Protein AF-A0A953NYP6-F1 (afdb_monomer_lite)

Structure (mmCIF, N/CA/C/O backbone):
data_AF-A0A953NYP6-F1
#
_entry.id   AF-A0A953NYP6-F1
#
loop_
_atom_site.group_PDB
_atom_site.id
_atom_site.type_symbol
_atom_site.label_atom_id
_atom_site.label_alt_id
_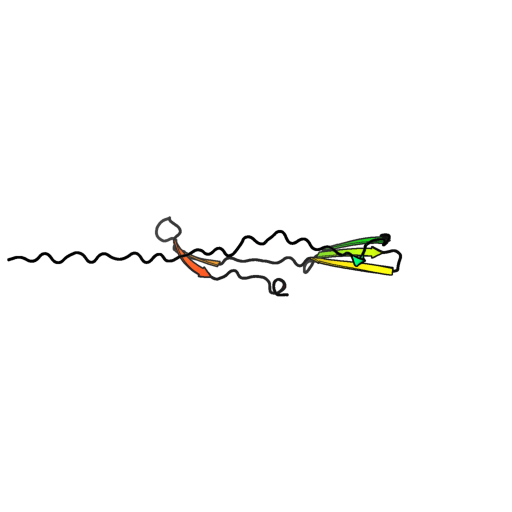atom_site.label_comp_id
_atom_site.label_asym_id
_atom_site.label_entity_id
_atom_site.label_seq_id
_atom_site.pdbx_PDB_ins_code
_atom_site.Cartn_x
_atom_site.Cartn_y
_atom_site.Cartn_z
_atom_site.occupancy
_atom_site.B_iso_or_equiv
_atom_site.auth_seq_id
_atom_site.auth_comp_id
_atom_site.auth_asym_id
_atom_site.auth_atom_id
_atom_site.pdbx_PDB_model_num
ATOM 1 N N . MET A 1 1 ? 9.246 -8.738 -80.384 1.00 42.97 1 MET A N 1
ATOM 2 C CA . MET A 1 1 ? 8.866 -9.414 -79.122 1.00 42.97 1 MET A CA 1
ATOM 3 C C . MET A 1 1 ? 10.032 -9.374 -78.139 1.00 42.97 1 MET A C 1
ATOM 5 O O . MET A 1 1 ? 11.006 -10.079 -78.353 1.00 42.97 1 MET A O 1
ATOM 9 N N . LYS A 1 2 ? 9.961 -8.555 -77.084 1.00 40.06 2 LYS A N 1
ATOM 10 C CA . LYS A 1 2 ? 10.811 -8.684 -75.887 1.00 40.06 2 LYS A CA 1
ATOM 11 C C . LYS A 1 2 ? 9.932 -8.373 -74.677 1.00 40.06 2 LYS A C 1
ATOM 13 O O . LYS A 1 2 ? 9.532 -7.232 -74.483 1.00 40.06 2 LYS A O 1
ATOM 18 N N . GLN A 1 3 ? 9.542 -9.415 -73.948 1.00 42.34 3 GLN A N 1
ATOM 19 C CA . GLN A 1 3 ? 8.678 -9.322 -72.773 1.00 42.34 3 GLN A CA 1
ATOM 20 C C . GLN A 1 3 ? 9.493 -8.810 -71.576 1.00 42.34 3 GLN A C 1
ATOM 22 O O . GLN A 1 3 ? 10.457 -9.451 -71.160 1.00 42.34 3 GLN A O 1
ATOM 27 N N . GLN A 1 4 ? 9.110 -7.657 -71.023 1.00 40.81 4 GLN A N 1
ATOM 28 C CA . GLN A 1 4 ? 9.570 -7.193 -69.713 1.00 40.81 4 GLN A CA 1
ATOM 29 C C . GLN A 1 4 ? 8.833 -7.979 -68.621 1.00 40.81 4 GLN A C 1
ATOM 31 O O . GLN A 1 4 ? 7.605 -8.004 -68.573 1.00 40.81 4 GLN A O 1
ATOM 36 N N . ARG A 1 5 ? 9.591 -8.638 -67.741 1.00 44.00 5 ARG A N 1
ATOM 37 C CA . ARG A 1 5 ? 9.066 -9.295 -66.535 1.00 44.00 5 ARG A CA 1
ATOM 38 C C . ARG A 1 5 ? 8.687 -8.222 -65.504 1.00 44.00 5 ARG A C 1
ATOM 40 O O . ARG A 1 5 ? 9.540 -7.386 -65.208 1.00 44.00 5 ARG A O 1
ATOM 47 N N . PRO A 1 6 ? 7.478 -8.230 -64.917 1.00 42.00 6 PRO A N 1
ATOM 48 C CA . PRO A 1 6 ? 7.120 -7.229 -63.923 1.00 42.00 6 PRO A CA 1
ATOM 49 C C . PRO A 1 6 ? 7.855 -7.495 -62.603 1.00 42.00 6 PRO A C 1
ATOM 51 O O . PRO A 1 6 ? 7.933 -8.630 -62.125 1.00 42.00 6 PRO A O 1
ATOM 54 N N . ALA A 1 7 ? 8.390 -6.428 -62.009 1.00 50.34 7 ALA A N 1
ATOM 55 C CA . ALA A 1 7 ? 8.9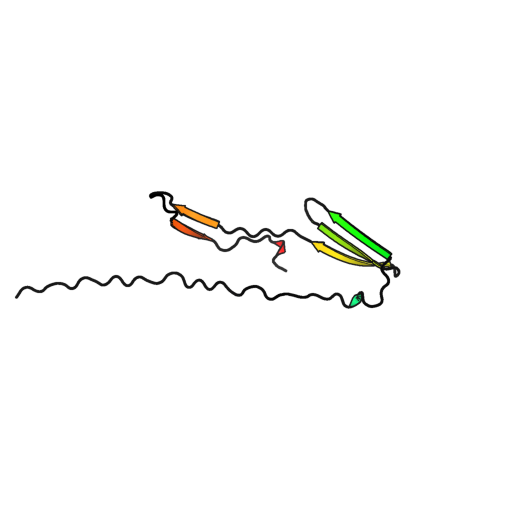80 -6.453 -60.680 1.00 50.34 7 ALA A CA 1
ATOM 56 C C . ALA A 1 7 ? 7.923 -6.881 -59.647 1.00 50.34 7 ALA A C 1
ATOM 58 O O . ALA A 1 7 ? 6.837 -6.309 -59.549 1.00 50.34 7 ALA A O 1
ATOM 59 N N . ARG A 1 8 ? 8.238 -7.929 -58.884 1.00 42.25 8 ARG A N 1
ATOM 60 C CA . ARG A 1 8 ? 7.348 -8.527 -57.887 1.00 42.25 8 ARG A CA 1
ATOM 61 C C . ARG A 1 8 ? 7.205 -7.558 -56.708 1.00 42.25 8 ARG A C 1
ATOM 63 O O . ARG A 1 8 ? 8.140 -7.392 -55.931 1.00 42.25 8 ARG A O 1
ATOM 70 N N . ALA A 1 9 ? 6.044 -6.919 -56.577 1.00 47.72 9 ALA A N 1
ATOM 71 C CA . ALA A 1 9 ? 5.733 -6.042 -55.452 1.00 47.72 9 ALA A CA 1
ATOM 72 C C . ALA A 1 9 ? 5.817 -6.821 -54.126 1.00 47.72 9 ALA A C 1
ATOM 74 O O . ALA A 1 9 ? 4.994 -7.696 -53.841 1.00 47.72 9 ALA A O 1
ATOM 75 N N . ILE A 1 10 ? 6.825 -6.512 -53.309 1.00 49.50 10 ILE A N 1
ATOM 76 C CA . ILE A 1 10 ? 6.960 -7.053 -51.956 1.00 49.50 10 ILE A CA 1
ATOM 77 C C . ILE A 1 10 ? 5.897 -6.366 -51.094 1.00 49.50 10 ILE A C 1
ATOM 79 O O . ILE A 1 10 ? 6.073 -5.233 -50.648 1.00 49.50 10 ILE A O 1
ATOM 83 N N . LYS A 1 11 ? 4.770 -7.050 -50.861 1.00 43.69 11 LYS A N 1
ATOM 84 C CA . LYS A 1 11 ? 3.775 -6.637 -49.863 1.00 43.69 11 LYS A CA 1
ATOM 85 C C . LYS A 1 11 ? 4.446 -6.637 -48.488 1.00 43.69 11 LYS A C 1
ATOM 87 O O . LYS A 1 11 ? 4.617 -7.691 -47.875 1.00 43.69 11 LYS A O 1
ATOM 92 N N . ARG A 1 12 ? 4.832 -5.452 -48.006 1.00 45.25 12 ARG A N 1
ATOM 93 C CA . ARG A 1 12 ? 5.259 -5.231 -46.620 1.00 45.25 12 ARG A CA 1
ATOM 94 C C . ARG A 1 12 ? 4.103 -5.627 -45.701 1.00 45.25 12 ARG A C 1
ATOM 96 O O . ARG A 1 12 ? 3.093 -4.940 -45.601 1.00 45.25 12 ARG A O 1
ATOM 103 N N . ARG A 1 13 ? 4.231 -6.801 -45.088 1.00 44.03 13 ARG A N 1
ATOM 104 C CA . ARG A 1 13 ? 3.293 -7.338 -44.105 1.00 44.03 13 ARG A CA 1
ATOM 105 C C . ARG A 1 13 ? 3.416 -6.477 -42.847 1.00 44.03 13 ARG A C 1
ATOM 107 O O . ARG A 1 13 ? 4.429 -6.569 -42.161 1.00 44.03 13 ARG A O 1
ATOM 114 N N . ASN A 1 14 ? 2.405 -5.654 -42.567 1.00 46.66 14 ASN A N 1
ATOM 115 C CA . ASN A 1 14 ? 2.261 -4.928 -41.304 1.00 46.66 14 ASN A CA 1
ATOM 116 C C . ASN A 1 14 ? 2.271 -5.925 -40.127 1.00 46.66 14 ASN A C 1
ATOM 118 O O . ASN A 1 14 ? 1.248 -6.508 -39.776 1.00 46.66 14 ASN A O 1
ATOM 122 N N . ARG A 1 15 ? 3.450 -6.152 -39.542 1.00 44.88 15 ARG A N 1
ATOM 123 C CA . ARG A 1 15 ? 3.643 -6.581 -38.152 1.00 44.88 15 ARG A CA 1
ATOM 124 C C . ARG A 1 15 ? 3.985 -5.278 -37.431 1.00 44.88 15 ARG A C 1
ATOM 126 O O . ARG A 1 15 ? 5.056 -4.749 -37.662 1.00 44.88 15 ARG A O 1
ATOM 133 N N . SER A 1 16 ? 3.083 -4.632 -36.719 1.00 38.09 16 SER A N 1
ATOM 134 C CA . SER A 1 16 ? 2.500 -5.117 -35.480 1.00 38.09 16 SER A CA 1
ATOM 135 C C . SER A 1 16 ? 1.237 -4.305 -35.208 1.00 38.09 16 SER A C 1
ATOM 137 O O . SER A 1 16 ? 1.290 -3.095 -35.002 1.00 38.09 16 SER A O 1
ATOM 139 N N . ALA A 1 17 ? 0.084 -4.969 -35.173 1.00 40.56 17 ALA A N 1
ATOM 140 C CA . ALA A 1 17 ? -1.053 -4.426 -34.450 1.00 40.56 17 ALA A CA 1
ATOM 141 C C . ALA A 1 17 ? -0.655 -4.396 -32.967 1.00 40.56 17 ALA A C 1
ATOM 143 O O . ALA A 1 17 ? -0.782 -5.387 -32.249 1.00 40.56 17 ALA A O 1
ATOM 144 N N . LEU A 1 18 ? -0.087 -3.270 -32.534 1.00 39.09 18 LEU A N 1
ATOM 145 C CA . LEU A 1 18 ? 0.078 -2.914 -31.134 1.00 39.09 18 LEU A CA 1
ATOM 146 C C . LEU A 1 18 ? -1.319 -2.685 -30.557 1.00 39.09 18 LEU A C 1
ATOM 148 O O . LEU A 1 18 ? -1.770 -1.563 -30.356 1.00 39.09 18 LEU A O 1
ATOM 152 N N . THR A 1 19 ? -2.034 -3.771 -30.281 1.00 41.62 19 THR A N 1
ATOM 153 C CA . THR A 1 19 ? -3.108 -3.736 -29.294 1.00 41.62 19 THR A CA 1
ATOM 154 C C . THR A 1 19 ? -2.452 -3.605 -27.928 1.00 41.62 19 THR A C 1
ATOM 156 O O . THR A 1 19 ? -2.260 -4.590 -27.215 1.00 41.62 19 THR A O 1
ATOM 159 N N . LEU A 1 20 ? -2.088 -2.374 -27.565 1.00 42.34 20 LEU A N 1
ATOM 160 C CA . LEU A 1 20 ? -1.894 -2.004 -26.173 1.00 42.34 20 LEU A CA 1
ATOM 161 C C . LEU A 1 20 ? -3.268 -2.151 -25.509 1.00 42.34 20 LEU A C 1
ATOM 163 O O . LEU A 1 20 ? -4.136 -1.283 -25.602 1.00 42.34 20 LEU A O 1
ATOM 167 N N . ARG A 1 21 ? -3.528 -3.337 -24.954 1.00 45.16 21 ARG A N 1
ATOM 168 C CA . ARG A 1 21 ? -4.774 -3.638 -24.253 1.00 45.16 21 ARG A CA 1
ATOM 169 C C . ARG A 1 21 ? -4.903 -2.675 -23.071 1.00 45.16 21 ARG A C 1
ATOM 171 O O . ARG A 1 21 ? -4.145 -2.795 -22.120 1.00 45.16 21 ARG A O 1
ATOM 178 N N . LYS A 1 22 ? -5.874 -1.760 -23.196 1.00 44.25 22 LYS A N 1
ATOM 179 C CA . LYS A 1 22 ? -6.567 -0.963 -22.169 1.00 44.25 22 LYS A CA 1
ATOM 180 C C . LYS A 1 22 ? -5.690 -0.458 -21.017 1.00 44.25 22 LYS A C 1
ATOM 182 O O . LYS A 1 22 ? -5.370 -1.205 -20.098 1.00 44.25 22 LYS A O 1
ATOM 187 N N . ALA A 1 23 ? -5.448 0.855 -21.018 1.00 49.94 23 ALA A N 1
ATOM 188 C CA . ALA A 1 23 ? -5.178 1.615 -19.802 1.00 49.94 23 ALA A CA 1
ATOM 189 C C . ALA A 1 23 ? -6.111 1.118 -18.682 1.00 49.94 23 ALA A C 1
ATOM 191 O O . ALA A 1 23 ? -7.333 1.054 -18.864 1.00 49.94 23 ALA A O 1
ATOM 192 N N . ARG A 1 24 ? -5.514 0.649 -17.582 1.00 55.97 24 ARG A N 1
ATOM 193 C CA . ARG A 1 24 ? -6.240 0.109 -16.432 1.00 55.97 24 ARG A CA 1
ATOM 194 C C . ARG A 1 24 ? -7.185 1.196 -15.923 1.00 55.97 24 ARG A C 1
ATOM 196 O O . ARG A 1 24 ? -6.773 2.339 -15.757 1.00 55.97 24 ARG A O 1
ATOM 203 N N . ARG A 1 25 ? -8.461 0.846 -15.755 1.00 59.44 25 ARG A N 1
ATOM 204 C CA . ARG A 1 25 ? -9.462 1.723 -15.136 1.00 59.44 25 ARG A 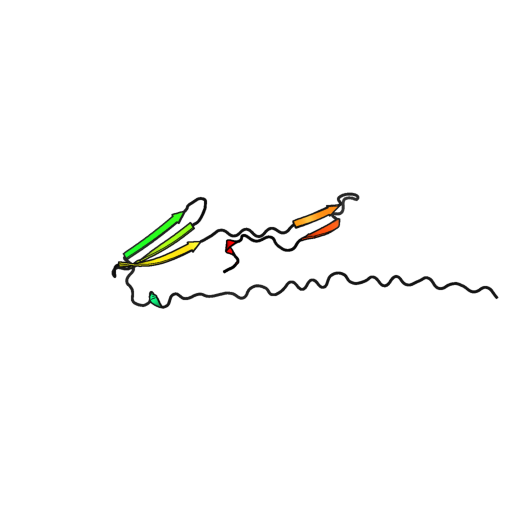CA 1
ATOM 205 C C . ARG A 1 25 ? -8.959 2.112 -13.743 1.00 59.44 25 ARG A C 1
ATOM 207 O O . ARG A 1 25 ? -8.415 1.249 -13.062 1.00 59.44 25 ARG A O 1
ATOM 214 N N . ASP A 1 26 ? -9.165 3.366 -13.346 1.00 64.75 26 ASP A N 1
ATOM 215 C CA . ASP A 1 26 ? -9.103 3.781 -11.940 1.00 64.75 26 ASP A CA 1
ATOM 216 C C . ASP A 1 26 ? -9.964 2.797 -11.127 1.00 64.75 26 ASP A C 1
ATOM 218 O O . ASP A 1 26 ? -11.174 2.695 -11.352 1.00 64.75 26 ASP A O 1
ATOM 222 N N . GLN A 1 27 ? -9.327 1.969 -10.298 1.00 67.12 27 GLN A N 1
ATOM 223 C CA . GLN A 1 27 ? -10.010 1.007 -9.438 1.00 67.12 27 GLN A CA 1
ATOM 224 C C . GLN A 1 27 ? -10.091 1.618 -8.047 1.00 67.12 27 GLN A C 1
ATOM 226 O O . GLN A 1 27 ? -9.082 1.775 -7.367 1.00 67.12 27 GLN A O 1
ATOM 231 N N . ARG A 1 28 ? -11.311 1.955 -7.630 1.00 76.88 28 ARG A N 1
ATOM 232 C CA . ARG A 1 28 ? -11.601 2.399 -6.268 1.00 76.88 28 ARG A CA 1
ATOM 233 C C . ARG A 1 28 ? -12.097 1.211 -5.463 1.00 76.88 28 ARG A C 1
ATOM 235 O O . ARG A 1 28 ? -13.013 0.515 -5.898 1.00 76.88 28 ARG A O 1
ATOM 242 N N . VAL A 1 29 ? -11.485 0.994 -4.305 1.00 81.31 29 VAL A N 1
ATOM 243 C CA . VAL A 1 29 ? -11.879 -0.037 -3.344 1.00 81.31 29 VAL A CA 1
ATOM 244 C C . VAL A 1 29 ? -12.259 0.665 -2.048 1.00 81.31 29 VAL A C 1
ATOM 246 O O . VAL A 1 29 ? -11.492 1.474 -1.531 1.00 81.31 29 VAL A O 1
ATOM 249 N N . GLU A 1 30 ? -13.455 0.375 -1.545 1.00 87.56 30 GLU A N 1
ATOM 250 C CA . GLU A 1 30 ? -13.969 0.915 -0.288 1.00 87.56 30 GLU A CA 1
ATOM 251 C C . GLU A 1 30 ? -14.096 -0.203 0.750 1.00 87.56 30 GLU A C 1
ATOM 253 O O . GLU A 1 30 ? -14.554 -1.303 0.443 1.00 87.56 30 GLU A O 1
ATOM 258 N N . PHE A 1 31 ? -13.735 0.094 1.998 1.00 91.81 31 PHE A N 1
ATOM 259 C CA . PHE A 1 31 ? -13.811 -0.845 3.120 1.00 91.81 31 PHE A CA 1
ATOM 260 C C . PHE A 1 31 ? -15.000 -0.487 4.017 1.00 91.81 31 PHE A C 1
ATOM 262 O O . PHE A 1 31 ? -14.831 0.058 5.105 1.00 91.81 31 PHE A O 1
ATOM 269 N N . SER A 1 32 ? -16.230 -0.743 3.561 1.00 92.75 32 SER A N 1
ATOM 270 C CA . SER A 1 32 ? -17.456 -0.285 4.241 1.00 92.75 32 SER A CA 1
ATOM 271 C C . SER A 1 32 ? -17.601 -0.781 5.687 1.00 92.75 32 SER A C 1
ATOM 273 O O . SER A 1 32 ? -18.288 -0.150 6.489 1.00 92.75 32 SER A O 1
ATOM 275 N N . GLN A 1 33 ? -16.936 -1.882 6.043 1.00 90.75 33 GLN A N 1
ATOM 276 C CA . GLN A 1 33 ? -16.937 -2.480 7.379 1.00 90.75 33 GLN A CA 1
ATOM 277 C C . GLN A 1 33 ? -16.324 -1.569 8.450 1.00 90.75 33 GLN A C 1
ATOM 279 O O . GLN A 1 33 ? -16.587 -1.787 9.631 1.00 90.75 33 GLN A O 1
ATOM 284 N N . VAL A 1 34 ? -15.532 -0.559 8.071 1.00 91.56 34 VAL A N 1
ATOM 285 C CA . VAL A 1 34 ? -14.922 0.394 9.017 1.00 91.56 34 VAL A CA 1
ATOM 286 C C . VAL A 1 34 ? -15.862 1.537 9.411 1.00 91.56 34 VAL A C 1
ATOM 288 O O . VAL A 1 34 ? -15.564 2.299 10.329 1.00 91.56 34 VAL A O 1
ATOM 291 N N . LYS A 1 35 ? -16.999 1.693 8.721 1.00 93.06 35 LYS A N 1
ATOM 292 C CA . LYS A 1 35 ? -17.922 2.808 8.943 1.00 93.06 35 LYS A CA 1
ATOM 293 C C . LYS A 1 35 ? -18.457 2.797 10.377 1.00 93.06 35 LYS A C 1
ATOM 295 O O . LYS A 1 35 ? -18.969 1.788 10.846 1.00 93.06 35 LYS A O 1
ATOM 300 N N . GLY A 1 36 ? -18.371 3.946 11.046 1.00 95.25 36 GLY A N 1
ATOM 301 C CA . GLY A 1 36 ? -18.822 4.106 12.430 1.00 95.25 36 GLY A CA 1
ATOM 302 C C . GLY A 1 36 ? -17.858 3.545 13.480 1.00 95.25 36 GLY A C 1
ATOM 303 O O . GLY A 1 36 ? -18.157 3.651 14.665 1.00 95.25 36 GLY A O 1
ATOM 304 N N . ARG A 1 37 ? -16.708 2.985 13.078 1.00 95.75 37 ARG A N 1
ATOM 305 C CA . ARG A 1 37 ? -15.661 2.575 14.019 1.00 95.75 37 ARG A CA 1
ATOM 306 C C . ARG A 1 37 ? -14.776 3.761 14.387 1.00 95.75 37 ARG A C 1
ATOM 308 O O . ARG A 1 37 ? -14.370 4.536 13.521 1.00 95.75 37 ARG A O 1
ATOM 315 N N . THR A 1 38 ? -14.436 3.864 15.667 1.00 97.88 38 THR A N 1
ATOM 316 C CA . THR A 1 38 ? -13.482 4.858 16.173 1.00 97.88 38 THR A CA 1
ATOM 317 C C . THR A 1 38 ? -12.070 4.300 16.080 1.00 97.88 38 THR A C 1
ATOM 319 O O . THR A 1 38 ? -11.796 3.225 16.614 1.00 97.88 38 THR A O 1
ATOM 322 N N . VAL A 1 39 ? -11.174 5.029 15.415 1.00 97.06 39 VAL A N 1
ATOM 323 C CA . VAL A 1 39 ? -9.755 4.665 15.319 1.00 97.06 39 VAL A CA 1
ATOM 324 C C . VAL A 1 39 ? -9.102 4.784 16.697 1.00 97.06 39 VAL A C 1
ATOM 326 O O . VAL A 1 39 ? -9.216 5.813 17.359 1.00 97.06 39 VAL A O 1
ATOM 329 N N . GLU A 1 40 ? -8.424 3.722 17.122 1.00 97.56 40 GLU A N 1
ATOM 330 C CA . GLU A 1 40 ? -7.571 3.688 18.313 1.00 97.56 40 GLU A CA 1
ATOM 331 C C . GLU A 1 40 ? -6.123 4.025 17.940 1.00 97.56 40 GLU A C 1
ATOM 333 O O . GLU A 1 40 ? -5.492 4.856 18.591 1.00 97.56 40 GLU A O 1
ATOM 338 N N . LYS A 1 41 ? -5.607 3.415 16.865 1.00 96.50 41 LYS A N 1
ATOM 339 C CA . LYS A 1 41 ? -4.205 3.542 16.451 1.00 96.50 41 LYS A CA 1
ATOM 340 C C . LYS A 1 41 ? -4.049 3.357 14.944 1.00 96.50 41 LYS A C 1
ATOM 342 O O . LYS A 1 41 ? -4.780 2.584 14.331 1.00 96.50 41 LYS A O 1
ATOM 347 N N . ILE A 1 42 ? -3.066 4.034 14.355 1.00 96.62 42 ILE A N 1
ATOM 348 C CA . ILE A 1 42 ? -2.583 3.748 12.999 1.00 96.62 42 ILE A CA 1
ATOM 349 C C . ILE A 1 42 ? -1.095 3.422 13.087 1.00 96.62 42 ILE A C 1
ATOM 351 O O . ILE A 1 42 ? -0.330 4.177 13.686 1.00 96.62 42 ILE A O 1
ATOM 355 N N . GLU A 1 43 ? -0.689 2.313 12.482 1.00 96.25 43 GLU A N 1
ATOM 356 C CA . GLU A 1 43 ? 0.705 1.889 12.381 1.00 96.25 43 GLU A CA 1
ATOM 357 C C . GLU A 1 43 ? 1.109 1.740 10.919 1.00 96.25 43 GLU A C 1
ATOM 359 O O . GLU A 1 43 ? 0.376 1.166 10.113 1.00 96.25 43 GLU A O 1
ATOM 364 N N . MET A 1 44 ? 2.302 2.229 10.588 1.00 92.56 44 MET A N 1
ATOM 365 C CA . MET A 1 44 ? 2.951 1.975 9.309 1.00 92.56 44 MET A CA 1
ATOM 366 C C . MET A 1 44 ? 4.176 1.105 9.560 1.00 92.56 44 MET A C 1
ATOM 368 O O . MET A 1 44 ? 5.055 1.483 10.332 1.00 92.56 44 MET A O 1
ATOM 372 N N . ASN A 1 45 ? 4.236 -0.046 8.899 1.00 88.69 45 ASN A N 1
ATOM 373 C CA . ASN A 1 45 ? 5.403 -0.914 8.921 1.00 88.69 45 ASN A CA 1
ATOM 374 C C . ASN A 1 45 ? 6.130 -0.821 7.579 1.00 88.69 45 ASN A C 1
ATOM 376 O O . ASN A 1 45 ? 5.523 -0.981 6.516 1.00 88.69 45 ASN A O 1
ATOM 380 N N . THR A 1 46 ? 7.435 -0.575 7.638 1.00 86.06 46 THR A N 1
ATOM 381 C CA . THR A 1 46 ? 8.317 -0.573 6.477 1.00 86.06 46 THR A CA 1
ATOM 382 C C . THR A 1 46 ? 9.361 -1.672 6.629 1.00 86.06 46 THR A C 1
ATOM 384 O O . THR A 1 46 ? 10.319 -1.501 7.380 1.00 86.06 46 THR A O 1
ATOM 387 N N . ALA A 1 47 ? 9.183 -2.779 5.910 1.00 79.31 47 ALA A N 1
ATOM 388 C CA . ALA A 1 47 ? 10.170 -3.846 5.793 1.00 79.31 47 ALA A CA 1
ATOM 389 C C . ALA A 1 47 ? 10.744 -3.893 4.367 1.00 79.31 47 ALA A C 1
ATOM 391 O O . ALA A 1 47 ? 10.246 -3.219 3.463 1.00 79.31 47 ALA A O 1
ATOM 392 N N . VAL A 1 48 ? 11.816 -4.666 4.176 1.00 71.50 48 VAL A N 1
ATOM 393 C CA . VAL A 1 48 ? 12.465 -4.835 2.863 1.00 71.50 48 VAL 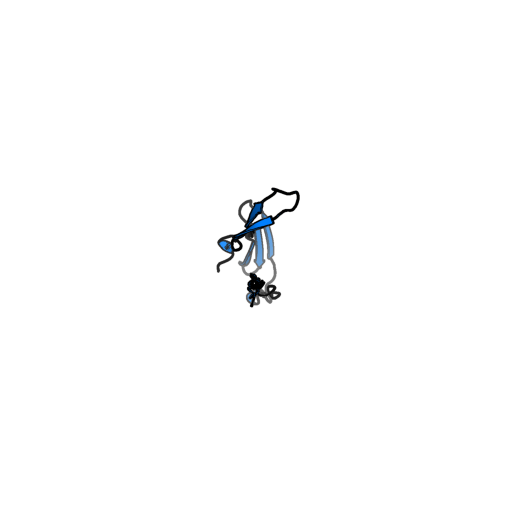A CA 1
ATOM 394 C C . VAL A 1 48 ? 11.544 -5.594 1.903 1.00 71.50 48 VAL A C 1
ATOM 396 O O . VAL A 1 48 ? 11.527 -5.320 0.706 1.00 71.50 48 VAL A O 1
ATOM 399 N N . GLU A 1 49 ? 10.758 -6.526 2.432 1.00 70.00 49 GLU A N 1
ATOM 400 C CA . GLU A 1 49 ? 9.922 -7.439 1.659 1.00 70.00 49 GLU A CA 1
ATOM 401 C C . GLU A 1 49 ? 8.508 -6.896 1.419 1.00 70.00 49 GLU A C 1
ATOM 403 O O . GLU A 1 49 ? 7.893 -7.220 0.405 1.00 70.00 49 GLU A O 1
ATOM 408 N N . TYR A 1 50 ? 7.984 -6.074 2.333 1.00 78.25 50 TYR A N 1
ATOM 409 C CA . TYR A 1 50 ? 6.660 -5.468 2.207 1.00 78.25 50 TYR A CA 1
ATOM 410 C C . TYR A 1 50 ? 6.520 -4.203 3.057 1.00 78.25 50 TYR A C 1
ATOM 412 O O . TYR A 1 50 ? 7.191 -4.011 4.076 1.00 78.25 50 TYR A O 1
ATOM 420 N N . HIS A 1 51 ? 5.574 -3.356 2.667 1.00 85.75 51 HIS A N 1
ATOM 421 C CA . HIS A 1 51 ? 5.081 -2.277 3.511 1.00 85.75 51 HIS A CA 1
ATOM 422 C C . HIS A 1 51 ? 3.665 -2.613 3.967 1.00 85.75 51 HIS A C 1
ATOM 424 O O . HIS A 1 51 ? 2.949 -3.363 3.309 1.00 85.75 51 HIS A O 1
ATOM 430 N N . SER A 1 52 ? 3.227 -2.091 5.104 1.00 92.06 52 SER A N 1
ATOM 431 C CA . SER A 1 52 ? 1.824 -2.228 5.495 1.00 92.06 52 SER A CA 1
ATOM 432 C C . SER A 1 52 ? 1.336 -1.051 6.317 1.00 92.06 52 SER A C 1
ATOM 434 O O . SER A 1 52 ? 2.120 -0.359 6.967 1.00 92.06 52 SER A O 1
ATOM 436 N N . ILE A 1 53 ? 0.026 -0.826 6.259 1.00 94.75 53 ILE A N 1
ATOM 437 C CA . ILE A 1 53 ? -0.698 0.136 7.081 1.00 94.75 53 ILE A CA 1
ATOM 438 C C . ILE A 1 53 ? -1.745 -0.642 7.866 1.00 94.75 53 ILE A C 1
ATOM 440 O O . ILE A 1 53 ? -2.622 -1.278 7.281 1.00 94.75 53 ILE A O 1
ATOM 444 N N . ARG A 1 54 ? -1.679 -0.567 9.190 1.00 95.81 54 ARG A N 1
ATOM 445 C CA . ARG A 1 54 ? -2.644 -1.186 10.094 1.00 95.81 54 ARG A CA 1
ATOM 446 C C . ARG A 1 54 ? -3.433 -0.095 10.804 1.00 95.81 54 ARG A C 1
ATOM 448 O O . ARG A 1 54 ? -2.850 0.775 11.442 1.00 95.81 54 ARG A O 1
ATOM 455 N N . VAL A 1 55 ? -4.755 -0.138 10.685 1.00 97.38 55 VAL A N 1
ATOM 456 C CA . VAL A 1 55 ? -5.685 0.751 11.390 1.00 97.38 55 VAL A CA 1
ATOM 457 C C . VAL A 1 55 ? -6.402 -0.076 12.442 1.00 97.38 55 VAL A C 1
ATOM 459 O O . VAL A 1 55 ? -7.188 -0.955 12.099 1.00 97.38 55 VAL A O 1
ATOM 462 N N . GLU A 1 56 ? -6.123 0.187 13.711 1.00 97.94 56 GLU A N 1
ATOM 463 C CA . GLU A 1 56 ? -6.774 -0.465 14.844 1.00 97.94 56 GLU A CA 1
ATOM 464 C C . GLU A 1 56 ? -7.938 0.389 15.337 1.00 97.94 56 GLU A C 1
ATOM 466 O O . GLU A 1 56 ? -7.844 1.618 15.402 1.00 97.94 56 GLU A O 1
ATOM 471 N N . PHE A 1 57 ? -9.040 -0.262 15.688 1.00 98.19 57 PHE A N 1
ATOM 472 C CA . PHE A 1 57 ? -10.255 0.371 16.181 1.00 98.19 57 PHE A CA 1
ATOM 473 C C . PHE A 1 57 ? -10.467 0.049 17.661 1.00 98.19 57 PHE A C 1
ATOM 475 O O . PHE A 1 57 ? -10.084 -1.018 18.139 1.00 98.19 57 PHE A O 1
ATOM 482 N N . GLN A 1 58 ? -11.148 0.947 18.377 1.00 98.31 58 GLN A N 1
ATOM 483 C CA . GLN A 1 58 ? -11.394 0.804 19.820 1.00 98.31 58 GLN A CA 1
ATOM 484 C C . GLN A 1 58 ? -12.197 -0.457 20.189 1.00 98.31 58 GLN A C 1
ATOM 486 O O . GLN A 1 58 ? -12.097 -0.946 21.312 1.00 98.31 58 GLN A O 1
ATOM 491 N N . ASP A 1 59 ? -12.958 -1.016 19.241 1.00 96.81 59 ASP A N 1
ATOM 492 C CA . ASP A 1 59 ? -13.690 -2.282 19.387 1.00 96.81 59 ASP A CA 1
ATOM 493 C C . ASP A 1 59 ? -12.794 -3.533 19.268 1.00 96.81 59 ASP A C 1
ATOM 495 O O . ASP A 1 59 ? -13.298 -4.650 19.161 1.00 96.81 59 ASP A O 1
ATOM 499 N N . LYS A 1 60 ? -11.466 -3.347 19.296 1.00 96.00 60 LYS A N 1
ATOM 500 C CA . LYS A 1 60 ? -10.438 -4.396 19.211 1.00 96.00 60 LYS A CA 1
ATOM 501 C C . LYS A 1 60 ? -10.425 -5.156 17.886 1.00 96.00 60 LYS A C 1
ATOM 503 O O . LYS A 1 60 ? -9.954 -6.289 17.813 1.00 96.00 60 LYS A O 1
ATOM 508 N N . THR A 1 61 ? -10.870 -4.503 16.817 1.00 96.81 61 THR A N 1
ATOM 509 C CA . THR A 1 61 ? -10.696 -4.968 15.434 1.00 96.81 61 THR A CA 1
ATOM 510 C C . THR A 1 61 ? -9.660 -4.130 14.684 1.00 96.81 61 THR A C 1
ATOM 512 O O . THR A 1 61 ? -9.256 -3.065 15.151 1.00 96.81 61 THR A O 1
ATOM 515 N N . ALA A 1 62 ? -9.226 -4.587 13.504 1.00 96.50 62 ALA A N 1
ATOM 516 C CA . ALA A 1 62 ? -8.283 -3.838 12.679 1.00 96.50 62 ALA A CA 1
ATOM 517 C C . ALA A 1 62 ? -8.516 -4.028 11.172 1.00 96.50 62 ALA A C 1
ATOM 519 O O . ALA A 1 62 ? -8.917 -5.104 10.725 1.00 96.50 62 ALA A O 1
ATOM 520 N N . LEU A 1 63 ? -8.208 -2.990 10.390 1.00 95.88 63 LEU A N 1
ATOM 521 C CA . LEU A 1 63 ? -8.003 -3.062 8.942 1.00 95.88 63 LEU A CA 1
ATOM 522 C C . LEU A 1 63 ? -6.496 -3.129 8.672 1.00 95.88 63 LEU A C 1
ATOM 524 O O . LEU A 1 63 ? -5.768 -2.211 9.042 1.00 95.88 63 LEU A O 1
ATOM 528 N N . ASN A 1 64 ? -6.034 -4.195 8.021 1.00 94.94 64 ASN A N 1
ATOM 529 C CA . ASN A 1 64 ? -4.633 -4.359 7.637 1.00 94.94 64 ASN A CA 1
ATOM 530 C C . ASN A 1 64 ? -4.486 -4.253 6.115 1.00 94.94 64 ASN A C 1
ATOM 532 O O . ASN A 1 64 ? -5.078 -5.040 5.380 1.00 94.94 64 ASN A O 1
ATOM 536 N N . LEU A 1 65 ? -3.698 -3.285 5.654 1.00 92.00 65 LEU A N 1
ATOM 537 C CA . LEU A 1 65 ? -3.420 -3.025 4.247 1.00 92.00 65 LEU A CA 1
ATOM 538 C C . LEU A 1 65 ? -1.968 -3.401 3.966 1.00 92.00 65 LEU A C 1
ATOM 540 O O . LEU A 1 65 ? -1.057 -2.708 4.414 1.00 92.00 65 LEU A O 1
ATOM 544 N N . VAL A 1 66 ? -1.748 -4.492 3.235 1.00 88.56 66 VAL A N 1
ATOM 545 C CA . VAL A 1 66 ? -0.407 -4.921 2.820 1.00 88.56 66 VAL A CA 1
ATOM 546 C C . VAL A 1 66 ? -0.107 -4.340 1.443 1.00 88.56 66 VAL A C 1
ATOM 548 O O . VAL A 1 66 ? -0.900 -4.449 0.512 1.00 88.56 66 VAL A O 1
ATOM 551 N N . LEU A 1 67 ? 1.039 -3.684 1.344 1.00 82.56 67 LEU A N 1
ATOM 552 C CA . LEU A 1 67 ? 1.570 -3.066 0.144 1.00 82.56 67 LEU A CA 1
ATOM 553 C C . LEU A 1 67 ? 2.766 -3.902 -0.300 1.00 82.56 67 LEU A C 1
ATOM 555 O O . LEU A 1 67 ? 3.847 -3.823 0.287 1.00 82.56 67 LEU A O 1
ATOM 559 N N . GLU A 1 68 ? 2.567 -4.693 -1.346 1.00 75.25 68 GLU A N 1
ATOM 560 C CA . GLU A 1 68 ? 3.649 -5.420 -1.996 1.00 75.25 68 GLU A CA 1
ATOM 561 C C . GLU A 1 68 ? 4.158 -4.612 -3.195 1.00 75.25 68 GLU A C 1
ATOM 563 O O . GLU A 1 68 ? 3.402 -4.378 -4.147 1.00 75.25 68 GLU A O 1
ATOM 568 N N . PRO A 1 69 ? 5.425 -4.161 -3.190 1.00 69.50 69 PRO A N 1
ATOM 569 C CA . PRO A 1 69 ? 6.016 -3.521 -4.354 1.00 69.50 69 PRO A CA 1
ATOM 570 C C . PRO A 1 69 ? 6.082 -4.519 -5.520 1.00 69.50 69 PRO A C 1
ATOM 572 O O . PRO A 1 69 ? 6.888 -5.447 -5.531 1.00 69.50 69 PRO A O 1
ATOM 575 N N . GLY A 1 70 ? 5.222 -4.344 -6.522 1.00 69.81 70 GLY A N 1
ATOM 576 C CA . GLY A 1 70 ? 5.307 -5.107 -7.763 1.00 69.81 70 GLY A CA 1
ATOM 577 C C . GLY A 1 70 ? 6.402 -4.555 -8.675 1.00 69.81 70 GLY A C 1
ATOM 578 O O . GLY A 1 70 ? 6.548 -3.340 -8.811 1.00 69.81 70 GLY A O 1
ATOM 579 N N . PHE A 1 71 ? 7.142 -5.431 -9.357 1.00 68.38 71 PHE A N 1
ATOM 580 C CA . PHE A 1 71 ? 7.986 -5.023 -10.482 1.00 68.38 71 PHE A CA 1
ATOM 581 C C . PHE A 1 71 ? 7.326 -5.436 -11.798 1.00 68.38 71 PHE A C 1
ATOM 583 O O . PHE A 1 71 ? 6.785 -6.536 -11.929 1.00 68.38 71 PHE A O 1
ATOM 590 N N . GLN A 1 72 ? 7.392 -4.554 -12.793 1.00 72.44 72 GLN A N 1
ATOM 591 C CA . GLN A 1 72 ? 7.044 -4.876 -14.169 1.00 72.44 72 GLN A CA 1
ATOM 592 C C . GLN A 1 72 ? 8.267 -4.624 -15.050 1.00 72.44 72 GLN A C 1
ATOM 594 O O . GLN A 1 72 ? 8.714 -3.489 -15.190 1.00 72.44 72 GLN A O 1
ATOM 599 N N . MET A 1 73 ? 8.800 -5.683 -15.656 1.00 73.06 73 MET A N 1
ATOM 600 C CA . MET A 1 73 ? 9.958 -5.620 -16.543 1.00 73.06 73 MET A CA 1
ATOM 601 C C . MET A 1 73 ? 9.527 -5.800 -17.998 1.00 73.06 73 MET A C 1
ATOM 603 O O . MET A 1 73 ? 8.820 -6.751 -18.349 1.00 73.06 73 MET A O 1
ATOM 607 N N . PHE A 1 74 ? 9.991 -4.894 -18.854 1.00 76.94 74 PHE A N 1
ATOM 608 C CA . PHE A 1 74 ? 9.886 -5.016 -20.302 1.00 76.94 74 PHE A CA 1
ATOM 609 C C . PHE A 1 74 ? 11.258 -5.381 -20.853 1.00 76.94 74 PHE A C 1
ATOM 611 O O . PHE A 1 74 ? 12.229 -4.676 -20.600 1.00 76.94 74 PHE A O 1
ATOM 618 N N . ALA A 1 75 ? 11.333 -6.484 -21.594 1.00 80.81 75 ALA A N 1
ATOM 619 C CA . ALA A 1 75 ? 12.577 -6.947 -22.191 1.00 80.81 75 ALA A CA 1
ATOM 620 C C . ALA A 1 75 ? 12.514 -6.839 -23.719 1.00 80.81 75 ALA A C 1
ATOM 622 O O . ALA A 1 75 ? 11.588 -7.369 -24.351 1.00 80.81 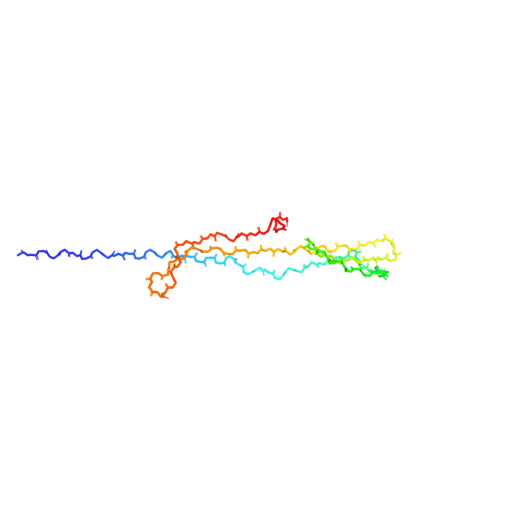75 ALA A O 1
ATOM 623 N N . SER A 1 76 ? 13.523 -6.190 -24.299 1.00 83.44 76 SER A N 1
ATOM 624 C CA . SER A 1 76 ? 13.837 -6.174 -25.730 1.00 83.44 76 SER A CA 1
ATOM 625 C C . SER A 1 76 ? 15.254 -6.708 -25.968 1.00 83.44 76 SER A C 1
ATOM 627 O O . SER A 1 76 ? 16.128 -6.616 -25.111 1.00 83.44 76 SER A O 1
ATOM 629 N N . PHE A 1 77 ? 15.476 -7.308 -27.136 1.00 84.44 77 PHE A N 1
ATOM 630 C CA . PHE A 1 77 ? 16.798 -7.658 -27.651 1.00 84.44 77 PHE A CA 1
ATOM 631 C C . PHE A 1 77 ? 17.074 -6.772 -28.855 1.00 84.44 77 PHE A C 1
ATOM 633 O O . PHE A 1 77 ? 16.238 -6.711 -29.759 1.00 84.44 77 PHE A O 1
ATOM 640 N N . GLU A 1 78 ? 18.214 -6.088 -28.867 1.00 86.88 78 GLU A N 1
ATOM 641 C CA . GLU A 1 78 ? 18.466 -4.956 -29.761 1.00 86.88 78 GLU A CA 1
ATOM 642 C C . GLU A 1 78 ? 19.817 -5.084 -30.475 1.00 86.88 78 GLU A C 1
ATOM 644 O O . GLU A 1 78 ? 20.760 -5.684 -29.958 1.00 86.88 78 GLU A O 1
ATOM 649 N N . SER A 1 79 ? 19.906 -4.542 -31.692 1.00 81.88 79 SER A N 1
ATOM 650 C CA . SER A 1 79 ? 21.138 -4.467 -32.479 1.00 81.88 79 SER A CA 1
ATOM 651 C C . SER A 1 79 ? 21.625 -3.023 -32.582 1.00 81.88 79 SER A C 1
ATOM 653 O O . SER A 1 79 ? 20.846 -2.139 -32.920 1.00 81.88 79 SER A O 1
ATOM 655 N N . LEU A 1 80 ? 22.921 -2.813 -32.328 1.00 75.50 80 LEU A N 1
ATOM 656 C CA . LEU A 1 80 ? 23.596 -1.503 -32.298 1.00 75.50 80 LEU A CA 1
ATOM 657 C C . LEU A 1 80 ? 24.489 -1.251 -33.529 1.00 75.50 80 LEU A C 1
ATOM 659 O O . LEU A 1 80 ? 25.353 -0.379 -33.515 1.00 75.50 80 LEU A O 1
ATOM 663 N N . LYS A 1 81 ? 24.345 -2.048 -34.595 1.00 73.75 81 LYS A N 1
ATOM 664 C CA . LYS A 1 81 ? 25.350 -2.153 -35.670 1.00 73.75 81 LYS A CA 1
ATOM 665 C C . LYS A 1 81 ? 25.549 -0.892 -36.523 1.00 73.75 81 LYS A C 1
ATOM 667 O O . LYS A 1 81 ? 26.515 -0.854 -37.278 1.00 73.75 81 LYS A O 1
ATOM 672 N N . THR A 1 82 ? 24.688 0.118 -36.422 1.00 59.00 82 THR A N 1
ATOM 673 C CA . THR A 1 82 ? 24.713 1.290 -37.320 1.00 59.00 82 THR A CA 1
ATOM 674 C C . THR A 1 82 ? 24.435 2.624 -36.622 1.00 59.00 82 THR A C 1
ATOM 676 O O . THR A 1 82 ? 24.048 3.582 -37.277 1.00 59.00 82 THR A O 1
ATOM 679 N N . GLY A 1 83 ? 24.623 2.714 -35.303 1.00 67.88 83 GLY A N 1
ATOM 680 C CA . GLY A 1 83 ? 24.333 3.935 -34.532 1.00 67.88 83 GLY A CA 1
ATOM 681 C C . GLY A 1 83 ? 22.848 4.128 -34.200 1.00 67.88 83 GLY A C 1
ATOM 682 O O . GLY A 1 83 ? 22.538 4.736 -33.182 1.00 67.88 83 GLY A O 1
ATOM 683 N N . ASP A 1 84 ? 21.951 3.515 -34.974 1.00 72.31 84 ASP A N 1
ATOM 684 C CA . ASP A 1 84 ? 20.531 3.386 -34.645 1.00 72.31 84 ASP A CA 1
ATOM 685 C C . ASP A 1 84 ? 20.241 2.085 -33.883 1.00 72.31 84 ASP A C 1
ATOM 687 O O . ASP A 1 84 ? 20.753 1.012 -34.222 1.00 72.31 84 ASP A O 1
ATOM 691 N N . ILE A 1 85 ? 19.377 2.176 -32.867 1.00 79.06 85 ILE A N 1
ATOM 692 C CA . ILE A 1 85 ? 18.899 1.031 -32.083 1.00 79.06 85 ILE A CA 1
ATOM 693 C C . ILE A 1 85 ? 17.796 0.314 -32.866 1.00 79.06 85 ILE A C 1
ATOM 695 O O . ILE A 1 85 ? 16.711 0.859 -33.080 1.00 79.06 85 ILE A O 1
ATOM 699 N N . GLN A 1 86 ? 18.042 -0.939 -33.258 1.00 83.75 86 GLN A N 1
ATOM 700 C CA . GLN A 1 86 ? 17.024 -1.793 -33.873 1.00 83.75 86 GLN A CA 1
ATOM 701 C C . GLN A 1 86 ? 16.556 -2.884 -32.904 1.00 83.75 86 GLN A C 1
ATOM 703 O O . GLN A 1 86 ? 17.320 -3.788 -32.568 1.00 83.75 86 GLN A O 1
ATOM 708 N N . VAL A 1 87 ? 15.274 -2.868 -32.524 1.00 82.12 87 VAL A N 1
ATOM 709 C CA . VAL A 1 87 ? 14.663 -3.942 -31.723 1.00 82.12 87 VAL A CA 1
ATOM 710 C C . VAL A 1 87 ? 14.462 -5.194 -32.579 1.00 82.12 87 VAL A C 1
ATOM 712 O O . VAL A 1 87 ? 13.676 -5.212 -33.525 1.00 82.12 87 VAL A O 1
ATOM 715 N N . MET A 1 88 ? 15.167 -6.263 -32.226 1.00 86.00 88 MET A N 1
ATOM 716 C CA . MET A 1 88 ? 15.157 -7.556 -32.912 1.00 86.00 88 MET A CA 1
ATOM 717 C C . MET A 1 88 ? 14.099 -8.505 -32.342 1.00 86.00 88 MET A C 1
ATOM 719 O O . MET A 1 88 ? 13.529 -9.320 -33.071 1.00 86.00 88 MET A O 1
ATOM 723 N N . LYS A 1 89 ? 13.838 -8.426 -31.032 1.00 79.38 89 LYS A N 1
ATOM 724 C CA . LYS A 1 89 ? 12.840 -9.251 -30.340 1.00 79.38 89 LYS A CA 1
ATOM 725 C C . LYS A 1 89 ? 12.324 -8.537 -29.099 1.00 79.38 89 LYS A C 1
ATOM 727 O O . LYS A 1 89 ? 13.071 -7.822 -28.448 1.00 79.38 89 LYS A O 1
ATOM 732 N N . GLN A 1 90 ? 11.064 -8.774 -28.758 1.00 84.44 90 GLN A N 1
ATOM 733 C CA . GLN A 1 90 ? 10.436 -8.273 -27.541 1.00 84.44 90 GLN A CA 1
ATOM 734 C C . GLN A 1 90 ? 9.669 -9.410 -26.868 1.00 84.44 90 GLN A C 1
ATOM 736 O O . GLN A 1 90 ? 9.059 -10.240 -27.549 1.00 84.44 90 GLN A O 1
ATOM 741 N N . TRP A 1 91 ? 9.711 -9.453 -25.540 1.00 85.12 91 TRP A N 1
ATOM 742 C CA . TRP A 1 91 ? 8.976 -10.428 -24.738 1.00 85.12 91 TRP A CA 1
ATOM 743 C C . TRP A 1 91 ? 7.745 -9.791 -24.082 1.00 85.12 91 TRP A C 1
ATOM 745 O O . TRP A 1 91 ? 7.699 -8.568 -23.912 1.00 85.12 91 TRP A O 1
ATOM 755 N N . PRO A 1 92 ? 6.732 -10.596 -23.705 1.00 79.38 92 PRO A N 1
ATOM 756 C CA . PRO A 1 92 ? 5.642 -10.121 -22.863 1.00 79.38 92 PRO A CA 1
ATOM 757 C C . PRO A 1 92 ? 6.165 -9.526 -21.544 1.00 79.38 92 PRO A C 1
ATOM 759 O O . PRO A 1 92 ? 7.220 -9.956 -21.072 1.00 79.38 92 PRO A O 1
ATOM 762 N N . PRO A 1 93 ? 5.432 -8.583 -20.922 1.00 74.62 93 PRO A N 1
ATOM 763 C CA . PRO A 1 93 ? 5.815 -8.031 -19.630 1.00 74.62 93 PRO A CA 1
ATOM 764 C C . PRO A 1 93 ? 5.971 -9.135 -18.584 1.00 74.62 93 PRO A C 1
ATOM 766 O O . PRO A 1 93 ? 5.055 -9.937 -18.383 1.00 74.62 93 PRO A O 1
ATOM 769 N N . ILE A 1 94 ? 7.115 -9.145 -17.909 1.00 75.00 94 ILE A N 1
ATOM 770 C CA . ILE A 1 94 ? 7.350 -9.994 -16.744 1.00 75.00 94 ILE A CA 1
ATOM 771 C C . ILE A 1 94 ? 6.878 -9.196 -15.536 1.00 75.00 94 ILE A C 1
ATOM 773 O O . ILE A 1 94 ? 7.270 -8.044 -15.362 1.00 75.00 94 ILE A O 1
ATOM 777 N N . ARG A 1 95 ? 5.983 -9.783 -14.751 1.00 72.06 95 ARG A N 1
ATOM 778 C CA . ARG A 1 95 ? 5.350 -9.161 -13.586 1.00 72.06 95 ARG A CA 1
ATOM 779 C C . ARG A 1 95 ? 5.663 -10.001 -12.360 1.00 72.06 95 ARG A C 1
ATOM 781 O O . ARG A 1 95 ? 5.816 -11.218 -12.498 1.00 72.06 95 ARG A O 1
ATOM 788 N N . SER A 1 96 ? 5.738 -9.374 -11.192 1.00 69.19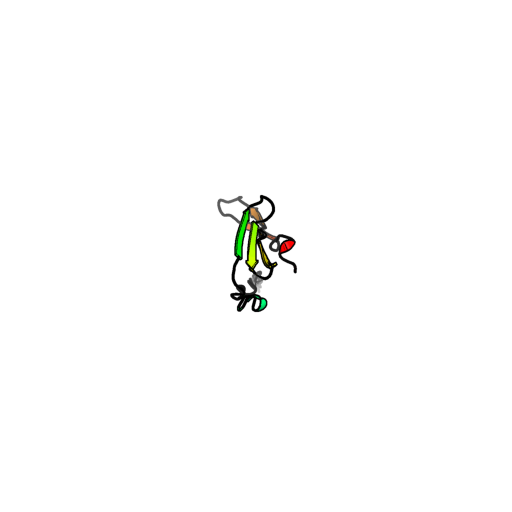 96 SER A N 1
ATOM 789 C CA . SER A 1 96 ? 5.794 -10.109 -9.929 1.00 69.19 96 SER A CA 1
ATOM 790 C C . SER A 1 96 ? 4.590 -11.053 -9.805 1.00 69.19 96 SER A C 1
ATOM 792 O O . SER A 1 96 ? 3.489 -10.757 -10.278 1.00 69.19 96 SER A O 1
ATOM 794 N N . ALA A 1 97 ? 4.804 -12.223 -9.194 1.00 65.56 97 ALA A N 1
ATOM 795 C CA . ALA A 1 97 ? 3.746 -13.218 -8.995 1.00 65.56 97 ALA A CA 1
ATOM 796 C C . ALA A 1 97 ? 2.586 -12.674 -8.143 1.00 65.56 97 ALA A C 1
ATOM 798 O O . ALA A 1 97 ? 1.447 -13.081 -8.349 1.00 65.56 97 ALA A O 1
ATOM 799 N N . SER A 1 98 ? 2.876 -11.695 -7.283 1.00 60.97 98 SER A N 1
ATOM 800 C CA . SER A 1 98 ? 1.920 -10.962 -6.453 1.00 60.97 98 SER A CA 1
ATOM 801 C C . SER A 1 98 ? 0.845 -10.184 -7.221 1.00 60.97 98 SER A C 1
ATOM 803 O O . SER A 1 98 ? -0.107 -9.703 -6.624 1.00 60.97 98 SER A O 1
ATOM 805 N N . GLU A 1 99 ? 0.947 -10.072 -8.551 1.00 51.44 99 GLU A N 1
ATOM 806 C CA . GLU A 1 99 ? -0.082 -9.440 -9.388 1.00 51.44 99 GLU A CA 1
ATOM 807 C C . GLU A 1 99 ? -1.169 -10.422 -9.886 1.00 51.44 99 GLU A C 1
ATOM 809 O O . GLU A 1 99 ? -2.003 -10.053 -10.715 1.00 51.44 99 GLU A O 1
ATOM 814 N N . ARG A 1 100 ? -1.143 -11.695 -9.465 1.00 43.56 100 ARG A N 1
ATOM 815 C CA . ARG A 1 100 ? -2.075 -12.734 -9.938 1.00 43.56 100 ARG A CA 1
ATOM 816 C C . ARG A 1 100 ? -2.992 -13.272 -8.840 1.00 43.56 100 ARG A C 1
ATOM 818 O O . ARG A 1 100 ? -3.038 -14.482 -8.655 1.00 43.56 100 ARG A O 1
ATOM 825 N N . GLU A 1 101 ? -3.756 -12.404 -8.190 1.00 41.09 101 GLU A N 1
ATOM 826 C CA . GLU A 1 101 ? -4.983 -12.786 -7.470 1.00 41.09 101 GLU A CA 1
ATOM 827 C C . GLU A 1 101 ? -6.104 -11.781 -7.751 1.00 41.09 101 GLU A C 1
ATOM 829 O O . GLU A 1 101 ? -5.807 -10.566 -7.842 1.00 41.09 101 GLU A O 1
#

Foldseek 3Di:
DDDDDDDDDDPPPDPDPPCPPDDDPPDDDDDCVCPPFAWPDWDWDDDPQWIWIWTATPVRDIDIGIGGDKDKDWDFDWDCPDVDTHTPDTDDIDMPPVVPD

Secondary structure (DSSP, 8-state):
--PPPPP------------------------GGGTTPPEEEEEEEE-SS-EEEEEEETTS-EEEEEE----EE--EEEE-TTSS-EEEEE-PPEE-GGG--

pLDDT: mean 73.11, std 19.9, range [38.09, 98.31]

Radius of gyration: 27.28 Å; chains: 1; bounding box: 44×18×99 Å

Sequence (101 aa):
MKQQRPARAIKRRNRSALTLRKARRDQRVEFSQVKGRTVEKIEMNTAVEYHSIRVEFQDKTALNLVLEPGFQMFASFESLKTGDIQVMKQWPPIRSASERE